Protein AF-A0A9N9SVB6-F1 (afdb_monomer)

pLDDT: mean 87.14, std 9.42, range [52.41, 96.5]

Mean predicted aligned error: 6.48 Å

Foldseek 3Di:
DDDPVCPCVVVVVVCCCVPPVVVVQQVVVLVQLVVFQAKEWEWEWDDDPQKIKIWIWIWTQDPVPGIDIGTQDIDIDTNDDDPVNVVVVVVVSCVVSVRPNRYDYYDYDD

Sequence (110 aa):
MFEPKFAAARTKTEAIVKIVLAEGAQSQLEIDLRKANFVSITIDSSNHREIKVVLLMVRYFDGENGVQVKLLQLRDLPGEISDHLLKDYVVNVLNHHNLLQKFIEIYSAN

Nearest PDB structures (foldseek):
  4ncb-assembly2_B  TM=5.466E-01  e=1.518E-01  Thermus thermophilus
  7tdz-assembly1_a  TM=5.748E-01  e=1.647E+00  Xenopus laevis
  7wb4-assembly1_E  TM=6.001E-01  e=2.131E+00  Xenopus laevis
  4jep-assembly1_A-2  TM=2.607E-01  e=1.423E-01  Toxoplasma gondii
  7fik-assembly1_e  TM=5.969E-01  e=3.136E+00  Xenopus laevis

Secondary structure (DSSP, 8-state):
---GGGTTHHHHHHHIIIIIIIHHHHHHHHHHHHH-S-EEEEEEEEEETTEEEEEEEEEEEETTTEEEEEEEEEEEEES---HHHHHHHHHHHHHHTT-TTTEEEEEE--

Organism: Diabrotica balteata (NCBI:txid107213)

Structure (mmCIF, N/CA/C/O backbone):
data_AF-A0A9N9SVB6-F1
#
_entry.id   AF-A0A9N9SVB6-F1
#
loop_
_atom_site.group_PDB
_atom_site.id
_atom_site.type_symbol
_atom_site.label_atom_id
_atom_site.label_alt_id
_atom_site.label_comp_id
_atom_site.label_asym_id
_atom_site.label_entity_id
_atom_site.label_seq_id
_atom_site.pdbx_PDB_ins_code
_atom_site.Cartn_x
_atom_site.Cartn_y
_atom_site.Cartn_z
_atom_site.occupancy
_atom_site.B_iso_or_equiv
_atom_site.auth_seq_id
_atom_site.auth_comp_id
_atom_site.auth_asym_id
_atom_site.auth_atom_id
_atom_site.pdbx_PDB_model_num
ATOM 1 N N . MET A 1 1 ? 2.536 -15.171 -36.788 1.00 52.62 1 MET A N 1
ATOM 2 C CA . MET A 1 1 ? 1.231 -14.767 -37.351 1.00 52.62 1 MET A CA 1
ATOM 3 C C . MET A 1 1 ? 0.869 -13.421 -36.733 1.00 52.62 1 MET A C 1
ATOM 5 O O . MET A 1 1 ? 0.590 -13.372 -35.546 1.00 52.62 1 MET A O 1
ATOM 9 N N . PHE A 1 2 ? 1.022 -12.324 -37.477 1.00 64.88 2 PHE A N 1
ATOM 10 C CA . PHE A 1 2 ? 0.612 -10.981 -37.049 1.00 64.88 2 PHE A CA 1
ATOM 11 C C . PHE A 1 2 ? -0.788 -10.737 -37.615 1.00 64.88 2 PHE A C 1
ATOM 13 O O . PHE A 1 2 ? -0.954 -10.772 -38.831 1.00 64.88 2 PHE A O 1
ATOM 20 N N . GLU A 1 3 ? -1.792 -10.555 -36.756 1.00 69.00 3 GLU A N 1
ATOM 21 C CA . GLU A 1 3 ? -3.144 -10.177 -37.179 1.00 69.00 3 GLU A CA 1
ATOM 22 C C . GLU A 1 3 ? -3.320 -8.652 -37.025 1.00 69.00 3 GLU A C 1
ATOM 24 O O . GLU A 1 3 ? -3.404 -8.164 -35.895 1.00 69.00 3 GLU A O 1
ATOM 29 N N . PRO A 1 4 ? -3.424 -7.880 -38.126 1.00 69.38 4 PRO A N 1
ATOM 30 C CA . PRO A 1 4 ? -3.482 -6.413 -38.081 1.00 69.38 4 PRO A CA 1
ATOM 31 C C . PRO A 1 4 ? -4.629 -5.854 -37.224 1.00 69.38 4 PRO A C 1
ATOM 33 O O . PRO A 1 4 ? -4.472 -4.821 -36.578 1.00 69.38 4 PRO A O 1
ATOM 36 N N . LYS A 1 5 ? -5.763 -6.567 -37.148 1.00 72.25 5 LYS A N 1
ATOM 37 C CA . LYS A 1 5 ? -6.926 -6.206 -36.311 1.00 72.25 5 LYS A CA 1
ATOM 38 C C . LYS A 1 5 ? -6.615 -6.152 -34.806 1.00 72.25 5 LYS A C 1
ATOM 40 O O . LYS A 1 5 ? -7.309 -5.456 -34.073 1.00 72.25 5 LYS A O 1
ATOM 45 N N . PHE A 1 6 ? -5.558 -6.833 -34.352 1.00 71.62 6 PHE A N 1
ATOM 46 C CA . PHE A 1 6 ? -5.103 -6.832 -32.958 1.00 71.62 6 PHE A CA 1
ATOM 47 C C . PHE A 1 6 ? -3.777 -6.094 -32.752 1.00 71.62 6 PHE A C 1
ATOM 49 O O . PHE A 1 6 ? -3.246 -6.097 -31.643 1.00 71.62 6 PHE A O 1
ATOM 56 N N . ALA A 1 7 ? -3.260 -5.401 -33.772 1.00 71.38 7 ALA A N 1
ATOM 57 C CA . ALA A 1 7 ? -2.013 -4.644 -33.661 1.00 71.38 7 ALA A CA 1
ATOM 58 C C . ALA A 1 7 ? -2.052 -3.610 -32.517 1.00 71.38 7 ALA A C 1
ATOM 60 O O . ALA A 1 7 ? -1.055 -3.398 -31.835 1.00 71.38 7 ALA A O 1
ATOM 61 N N . ALA A 1 8 ? -3.228 -3.025 -32.255 1.00 79.06 8 ALA A N 1
ATOM 62 C CA . ALA A 1 8 ? -3.448 -2.071 -31.167 1.00 79.06 8 ALA A CA 1
ATOM 63 C C . ALA A 1 8 ? -3.933 -2.710 -29.851 1.00 79.06 8 ALA A C 1
ATOM 65 O O . ALA A 1 8 ? -4.115 -1.996 -28.864 1.00 79.06 8 ALA A O 1
ATOM 66 N N . ALA A 1 9 ? -4.183 -4.025 -29.814 1.00 84.00 9 ALA A N 1
ATOM 67 C CA . ALA A 1 9 ? -4.782 -4.687 -28.654 1.00 84.00 9 ALA A CA 1
ATOM 68 C C . ALA A 1 9 ? -3.910 -4.524 -27.404 1.00 84.00 9 ALA A C 1
ATOM 70 O O . ALA A 1 9 ? -4.424 -4.146 -26.359 1.00 84.00 9 ALA A O 1
ATOM 71 N N . ARG A 1 10 ? -2.585 -4.685 -27.535 1.00 84.38 10 ARG A N 1
ATOM 72 C CA . ARG A 1 10 ? -1.632 -4.491 -26.431 1.00 84.38 10 ARG A CA 1
ATOM 73 C C . ARG A 1 10 ? -1.743 -3.098 -25.807 1.00 84.38 10 ARG A C 1
ATOM 75 O O . ARG A 1 10 ? -1.892 -2.994 -24.597 1.00 84.38 10 ARG A O 1
ATOM 82 N N . THR A 1 11 ? -1.712 -2.044 -26.621 1.00 87.31 11 THR A N 1
ATOM 83 C CA . THR A 1 11 ? -1.796 -0.654 -26.142 1.00 87.31 11 THR A CA 1
ATOM 84 C C . THR A 1 11 ? -3.152 -0.360 -25.505 1.00 87.31 11 THR A C 1
ATOM 86 O O . THR A 1 11 ? -3.217 0.307 -24.477 1.00 87.31 11 THR A O 1
ATOM 89 N N . LYS A 1 12 ? -4.240 -0.894 -26.077 1.00 89.69 12 LYS A N 1
ATOM 90 C CA . LYS A 1 12 ? -5.590 -0.764 -25.508 1.00 89.69 12 LYS A CA 1
ATOM 91 C C . LYS A 1 12 ? -5.697 -1.472 -24.156 1.00 89.69 12 LYS A C 1
ATOM 93 O O . LYS A 1 12 ? -6.218 -0.888 -23.214 1.00 89.69 12 LYS A O 1
ATOM 98 N N . THR A 1 13 ? -5.177 -2.692 -24.037 1.00 91.88 13 THR A N 1
ATOM 99 C CA . THR A 1 13 ? -5.152 -3.435 -22.771 1.00 91.88 13 THR A CA 1
ATOM 100 C C . THR A 1 13 ? -4.301 -2.723 -21.727 1.00 91.88 13 THR A C 1
ATOM 102 O O . THR A 1 13 ? -4.744 -2.565 -20.596 1.00 91.88 13 THR A O 1
ATOM 105 N N . GLU A 1 14 ? -3.116 -2.240 -22.100 1.00 90.38 14 GLU A N 1
ATOM 106 C CA . GLU A 1 14 ? -2.250 -1.481 -21.196 1.00 90.38 14 GLU A CA 1
ATOM 107 C C . GLU A 1 14 ? -2.944 -0.216 -20.676 1.00 90.38 14 GLU A C 1
ATOM 109 O O . GLU A 1 14 ? -2.907 0.051 -19.476 1.00 90.38 14 GLU A O 1
ATOM 114 N N . ALA A 1 15 ? -3.633 0.521 -21.552 1.00 91.88 15 ALA A N 1
ATOM 115 C CA . ALA A 1 15 ? -4.412 1.690 -21.161 1.00 91.88 15 ALA A CA 1
ATOM 116 C C . ALA A 1 15 ? -5.544 1.328 -20.188 1.00 91.88 15 ALA A C 1
ATOM 118 O O . ALA A 1 15 ? -5.707 2.002 -19.177 1.00 91.88 15 ALA A O 1
ATOM 119 N N . ILE A 1 16 ? -6.284 0.242 -20.439 1.00 94.19 16 ILE A N 1
ATOM 120 C CA . ILE A 1 16 ? -7.343 -0.231 -19.530 1.00 94.19 16 ILE A CA 1
ATOM 121 C C . ILE A 1 16 ? -6.762 -0.583 -18.157 1.00 94.19 16 ILE A C 1
ATOM 123 O O . ILE A 1 16 ? -7.308 -0.179 -17.132 1.00 94.19 16 ILE A O 1
ATOM 127 N N . VAL A 1 17 ? -5.642 -1.305 -18.120 1.00 92.88 17 VAL A N 1
ATOM 128 C CA . VAL A 1 17 ? -4.998 -1.684 -16.857 1.00 92.88 17 VAL A CA 1
ATOM 129 C C . VAL A 1 17 ? -4.539 -0.446 -16.088 1.00 92.88 17 VAL A C 1
ATOM 131 O O . VAL A 1 17 ? -4.833 -0.331 -14.902 1.00 92.88 17 VAL A O 1
ATOM 134 N N . LYS A 1 18 ? -3.851 0.490 -16.751 1.00 88.69 18 LYS A N 1
ATOM 135 C CA . LYS A 1 18 ? -3.270 1.670 -16.095 1.00 88.69 18 LYS A CA 1
ATOM 136 C C . LYS A 1 18 ? -4.311 2.700 -15.666 1.00 88.69 18 LYS A C 1
ATOM 138 O O . LYS A 1 18 ? -4.206 3.219 -14.567 1.00 88.69 18 LYS A O 1
ATOM 143 N N . ILE A 1 19 ? -5.280 2.997 -16.526 1.00 93.06 19 ILE A N 1
ATOM 144 C CA . ILE A 1 19 ? -6.214 4.114 -16.322 1.00 93.06 19 ILE A CA 1
ATOM 145 C C . ILE A 1 19 ? -7.465 3.650 -15.579 1.00 93.06 19 ILE A C 1
ATOM 147 O O . ILE A 1 19 ? -8.025 4.396 -14.799 1.00 93.06 19 ILE A O 1
ATOM 151 N N . VAL A 1 20 ? -7.929 2.417 -15.796 1.00 93.44 20 VAL A N 1
ATOM 152 C CA . VAL A 1 20 ? -9.189 1.961 -15.188 1.00 93.44 20 VAL A CA 1
ATOM 153 C C . VAL A 1 20 ? -8.923 1.101 -13.962 1.00 93.44 20 VAL A C 1
ATOM 155 O O . VAL A 1 20 ? -9.394 1.407 -12.869 1.00 93.44 20 VAL A O 1
ATOM 158 N N . LEU A 1 21 ? -8.168 0.012 -14.126 1.00 93.94 21 LEU A N 1
ATOM 159 C CA . LEU A 1 21 ? -8.006 -0.967 -13.048 1.00 93.94 21 LEU A CA 1
ATOM 160 C C . LEU A 1 21 ? -7.098 -0.449 -11.931 1.00 93.94 21 LEU A C 1
ATOM 162 O O . LEU A 1 21 ? -7.447 -0.584 -10.760 1.00 93.94 21 LEU A O 1
ATOM 166 N N . ALA A 1 22 ? -5.956 0.150 -12.275 1.00 91.75 22 ALA A N 1
ATOM 167 C CA . ALA A 1 22 ? -5.024 0.664 -11.278 1.00 91.75 22 ALA A CA 1
ATOM 168 C C . ALA A 1 22 ? -5.611 1.863 -10.516 1.00 91.75 22 ALA A C 1
ATOM 170 O O . ALA A 1 22 ? -5.578 1.854 -9.288 1.00 91.75 22 ALA A O 1
ATOM 171 N N . GLU A 1 23 ? -6.213 2.838 -11.205 1.00 92.19 23 GLU A N 1
ATOM 172 C CA . GLU A 1 23 ? -6.867 3.984 -10.548 1.00 92.19 23 GLU A CA 1
ATOM 173 C C . GLU A 1 23 ? -8.041 3.545 -9.663 1.00 92.19 23 GLU A C 1
ATOM 175 O O . GLU A 1 23 ? -8.186 4.023 -8.536 1.00 92.19 23 GLU A O 1
ATOM 180 N N . GLY A 1 24 ? -8.848 2.586 -10.132 1.00 94.88 24 GLY A N 1
ATOM 181 C CA . GLY A 1 24 ? -9.935 2.009 -9.342 1.00 94.88 24 GLY A CA 1
ATOM 182 C C . GLY A 1 24 ? -9.429 1.311 -8.078 1.00 94.88 24 GLY A C 1
ATOM 183 O O . GLY A 1 24 ? -9.960 1.531 -6.989 1.00 94.88 24 GLY A O 1
ATOM 184 N N . ALA A 1 25 ? -8.363 0.514 -8.197 1.00 93.88 25 ALA A N 1
ATOM 185 C CA . ALA A 1 25 ? -7.743 -0.160 -7.060 1.00 93.88 25 ALA A CA 1
ATOM 186 C C . ALA A 1 25 ? -7.135 0.832 -6.055 1.00 93.88 25 ALA A C 1
ATOM 188 O O . ALA A 1 25 ? -7.310 0.653 -4.849 1.00 93.88 25 ALA A O 1
ATOM 189 N N . GLN A 1 26 ? -6.468 1.887 -6.536 1.00 92.94 26 GLN A N 1
ATOM 190 C CA . GLN A 1 26 ? -5.904 2.945 -5.692 1.00 92.94 26 GLN A CA 1
ATOM 191 C C . GLN A 1 26 ? -6.994 3.723 -4.954 1.00 92.94 26 GLN A C 1
ATOM 193 O O . GLN A 1 26 ? -6.922 3.865 -3.737 1.00 92.94 26 GLN A O 1
ATOM 198 N N . SER A 1 27 ? -8.045 4.144 -5.661 1.00 94.75 27 SER A N 1
ATOM 199 C CA . SER A 1 27 ? -9.171 4.874 -5.068 1.00 94.75 27 SER A CA 1
ATOM 200 C C . SER A 1 27 ? -9.856 4.057 -3.972 1.00 94.75 27 SER A C 1
ATOM 202 O O . SER A 1 27 ? -10.141 4.568 -2.889 1.00 94.75 27 SER A O 1
AT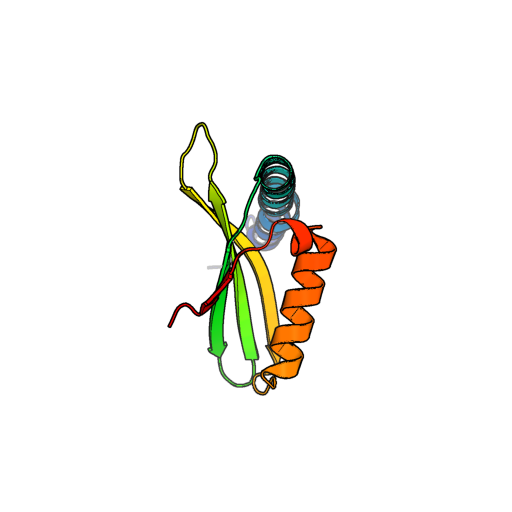OM 204 N N . GLN A 1 28 ? -10.082 2.763 -4.225 1.00 94.81 28 GLN A N 1
ATOM 205 C CA . GLN A 1 28 ? -10.654 1.871 -3.222 1.00 94.81 28 GLN A CA 1
ATOM 206 C C . GLN A 1 28 ? -9.720 1.718 -2.018 1.00 94.81 28 GLN A C 1
ATOM 208 O O . GLN A 1 28 ? -10.165 1.821 -0.877 1.00 94.81 28 GLN A O 1
ATOM 213 N N . LEU A 1 29 ? -8.422 1.518 -2.261 1.00 95.56 29 LEU A N 1
ATOM 214 C CA . LEU A 1 29 ? -7.437 1.397 -1.195 1.00 95.56 29 LEU A CA 1
ATOM 215 C C . LEU A 1 29 ? -7.391 2.655 -0.318 1.00 95.56 29 LEU A C 1
ATOM 217 O O . LEU A 1 29 ? -7.346 2.536 0.901 1.00 95.56 29 LEU A O 1
ATOM 221 N N . GLU A 1 30 ? -7.451 3.853 -0.897 1.00 94.69 30 GLU A N 1
ATOM 222 C CA . GLU A 1 30 ? -7.494 5.099 -0.126 1.00 94.69 30 GLU A CA 1
ATOM 223 C C . GLU A 1 30 ? -8.719 5.182 0.789 1.00 94.69 30 GLU A C 1
ATOM 225 O O . GLU A 1 30 ? -8.602 5.596 1.946 1.00 94.69 30 GLU A O 1
ATOM 230 N N . ILE A 1 31 ? -9.894 4.778 0.297 1.00 94.81 31 ILE A N 1
ATOM 231 C CA . ILE A 1 31 ? -11.124 4.735 1.097 1.00 94.81 31 ILE A CA 1
ATOM 232 C C . ILE A 1 31 ? -10.956 3.766 2.270 1.00 94.81 31 ILE A C 1
ATOM 234 O O . ILE A 1 31 ? -11.296 4.107 3.406 1.00 94.81 31 ILE A O 1
ATOM 238 N N . ASP A 1 32 ? -10.398 2.587 2.010 1.00 94.81 32 ASP A N 1
ATOM 239 C CA . ASP A 1 32 ? -10.198 1.557 3.027 1.00 94.81 32 ASP A CA 1
ATOM 240 C C . ASP A 1 32 ? -9.187 2.023 4.090 1.00 94.81 32 ASP A C 1
ATOM 242 O O . ASP A 1 32 ? -9.446 1.942 5.291 1.00 94.81 32 ASP A O 1
ATOM 246 N N . LEU A 1 33 ? -8.067 2.619 3.669 1.00 94.44 33 LEU A N 1
ATOM 247 C CA . LEU A 1 33 ? -7.025 3.135 4.563 1.00 94.44 33 LEU A CA 1
ATOM 248 C C . LEU A 1 33 ? -7.490 4.329 5.407 1.00 94.44 33 LEU A C 1
ATOM 250 O O . LEU A 1 33 ? -6.996 4.530 6.521 1.00 94.44 33 LEU A O 1
ATOM 254 N N . ARG A 1 34 ? -8.458 5.121 4.929 1.00 93.62 34 ARG A N 1
ATOM 255 C CA . ARG A 1 34 ? -9.094 6.170 5.745 1.00 93.62 34 ARG A CA 1
ATOM 256 C C . ARG A 1 34 ? -9.879 5.574 6.909 1.00 93.62 34 ARG A C 1
ATOM 258 O O . ARG A 1 34 ? -9.790 6.117 8.008 1.00 93.62 34 ARG A O 1
ATOM 265 N N . LYS A 1 35 ? -10.583 4.462 6.679 1.00 93.12 35 LYS A N 1
ATOM 266 C CA . LYS A 1 35 ? -11.374 3.745 7.695 1.00 93.12 35 LYS A CA 1
ATOM 267 C C . LYS A 1 35 ? -10.512 2.900 8.631 1.00 93.12 35 LYS A C 1
ATOM 269 O O . LYS A 1 35 ? -10.868 2.730 9.792 1.00 93.12 35 LYS A O 1
ATOM 274 N N . ALA A 1 36 ? -9.388 2.381 8.142 1.00 93.94 36 ALA A N 1
ATOM 275 C CA . ALA A 1 36 ? -8.467 1.601 8.951 1.00 93.94 36 ALA A CA 1
ATOM 276 C C . ALA A 1 36 ? -7.915 2.443 10.111 1.00 93.94 36 ALA A C 1
ATOM 278 O O . ALA A 1 36 ? -7.434 3.561 9.910 1.00 93.94 36 ALA A O 1
ATOM 279 N N . ASN A 1 37 ? -7.954 1.893 11.324 1.00 92.50 37 ASN A N 1
ATOM 280 C CA . ASN A 1 37 ? -7.338 2.521 12.498 1.00 92.50 37 ASN A CA 1
ATOM 281 C C . ASN A 1 37 ? -5.825 2.307 12.513 1.00 92.50 37 ASN A C 1
ATOM 283 O O . ASN A 1 37 ? -5.069 3.194 12.898 1.00 92.50 37 ASN A O 1
ATOM 287 N N . PHE A 1 38 ? -5.404 1.129 12.059 1.00 93.69 38 PHE A N 1
ATOM 288 C CA . PHE A 1 38 ? -4.028 0.685 12.114 1.00 93.69 38 PHE A CA 1
ATOM 289 C C . PHE A 1 38 ? -3.637 -0.054 10.848 1.00 93.69 38 PHE A C 1
ATOM 291 O O . PHE A 1 38 ? -4.456 -0.762 10.253 1.00 93.69 38 PHE A O 1
ATOM 298 N N . VAL A 1 39 ? -2.371 0.093 10.473 1.00 95.19 39 VAL A N 1
ATOM 299 C CA . VAL A 1 39 ? -1.798 -0.568 9.305 1.00 95.19 39 VAL A CA 1
ATOM 300 C C . VAL A 1 39 ? -0.422 -1.147 9.623 1.00 95.19 39 VAL A C 1
ATOM 302 O O . VAL A 1 39 ? 0.362 -0.562 10.374 1.00 95.19 39 VAL A O 1
ATOM 305 N N . SER A 1 40 ? -0.120 -2.288 9.013 1.00 95.06 40 SER A N 1
ATOM 306 C CA . SER A 1 40 ? 1.237 -2.836 8.919 1.00 95.06 40 SER A CA 1
ATOM 307 C C . SER A 1 40 ? 1.688 -2.831 7.465 1.00 95.06 40 SER A C 1
ATOM 309 O O . SER A 1 40 ? 0.870 -2.895 6.544 1.00 95.06 40 SER A O 1
ATOM 311 N N . ILE A 1 41 ? 2.995 -2.716 7.259 1.00 94.25 41 ILE A N 1
ATOM 312 C CA . ILE A 1 41 ? 3.598 -2.623 5.934 1.00 94.25 41 ILE A CA 1
ATOM 313 C C . ILE A 1 41 ? 4.495 -3.831 5.719 1.00 94.25 41 ILE A C 1
ATOM 315 O O . ILE A 1 41 ? 5.387 -4.111 6.516 1.00 94.25 41 ILE A O 1
ATOM 319 N N . THR A 1 42 ? 4.271 -4.537 4.621 1.00 93.06 42 THR A N 1
ATOM 320 C CA . THR A 1 42 ? 5.174 -5.587 4.161 1.00 93.06 42 THR A CA 1
ATOM 321 C C . THR A 1 42 ? 6.007 -5.035 3.031 1.00 93.06 42 THR A C 1
ATOM 323 O O . THR A 1 42 ? 5.461 -4.499 2.066 1.00 93.06 42 THR A O 1
ATOM 326 N N . ILE A 1 43 ? 7.318 -5.185 3.146 1.00 90.25 43 ILE A N 1
ATOM 327 C CA . ILE A 1 43 ? 8.239 -4.875 2.063 1.00 90.25 43 ILE A CA 1
ATOM 328 C C . ILE A 1 43 ? 8.721 -6.199 1.489 1.00 90.25 43 ILE A C 1
ATOM 330 O O . ILE A 1 43 ? 9.157 -7.080 2.225 1.00 90.25 43 ILE A O 1
ATOM 334 N N . ASP A 1 44 ? 8.627 -6.323 0.178 1.00 88.50 44 ASP A N 1
ATOM 335 C CA . ASP A 1 44 ? 9.245 -7.395 -0.584 1.00 88.50 44 ASP A CA 1
ATOM 336 C C . ASP A 1 44 ? 10.097 -6.767 -1.691 1.00 88.50 44 ASP A C 1
ATOM 338 O O . ASP A 1 44 ? 9.851 -5.637 -2.136 1.00 88.50 44 ASP A O 1
ATOM 342 N N . SER A 1 45 ? 11.141 -7.464 -2.118 1.00 86.12 45 SER A N 1
ATOM 343 C CA . SER A 1 45 ? 11.957 -7.006 -3.228 1.00 86.12 45 SER A CA 1
ATOM 344 C C . SER A 1 4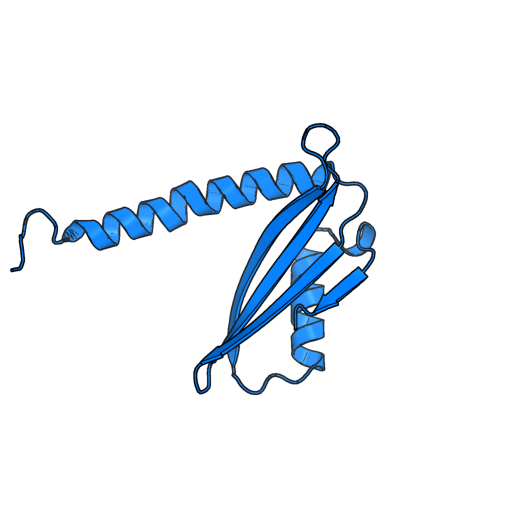5 ? 12.516 -8.154 -4.044 1.00 86.12 45 SER A C 1
ATOM 346 O O . SER A 1 45 ? 13.089 -9.095 -3.505 1.00 86.12 45 SER A O 1
ATOM 348 N N . SER A 1 46 ? 12.432 -8.015 -5.362 1.00 85.06 46 SER A N 1
ATOM 349 C CA . SER A 1 46 ? 13.028 -8.942 -6.315 1.00 85.06 46 SER A CA 1
ATOM 350 C C . SER A 1 46 ? 14.164 -8.258 -7.060 1.00 85.06 46 SER A C 1
ATOM 352 O O . SER A 1 46 ? 13.996 -7.163 -7.594 1.00 85.06 46 SER A O 1
ATOM 354 N N . ASN A 1 47 ? 15.309 -8.928 -7.160 1.00 82.75 47 ASN A N 1
ATOM 355 C CA . ASN A 1 47 ? 16.447 -8.443 -7.934 1.00 82.75 47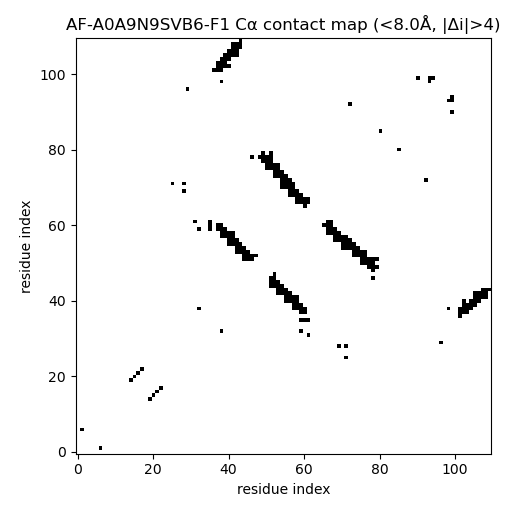 ASN A CA 1
ATOM 356 C C . ASN A 1 47 ? 16.443 -9.085 -9.327 1.00 82.75 47 ASN A C 1
ATOM 358 O O . ASN A 1 47 ? 16.434 -10.310 -9.457 1.00 82.75 47 ASN A O 1
ATOM 362 N N . HIS A 1 48 ? 16.493 -8.267 -10.375 1.00 79.50 48 HIS A N 1
ATOM 363 C CA . HIS A 1 48 ? 16.738 -8.706 -11.743 1.00 79.50 48 HIS A CA 1
ATOM 364 C C . HIS A 1 48 ? 17.868 -7.871 -12.354 1.00 79.50 48 HIS A C 1
ATOM 366 O O . HIS A 1 48 ? 17.651 -6.751 -12.814 1.00 79.50 48 HIS A O 1
ATOM 372 N N . ARG A 1 49 ? 19.083 -8.439 -12.377 1.00 80.88 49 ARG A N 1
ATOM 373 C CA . ARG A 1 49 ? 20.321 -7.743 -12.788 1.00 80.88 49 ARG A CA 1
ATOM 374 C C . ARG A 1 49 ? 20.549 -6.482 -11.940 1.00 80.88 49 ARG A C 1
ATOM 376 O O . ARG A 1 49 ? 20.463 -6.572 -10.721 1.00 80.88 49 ARG A O 1
ATOM 383 N N . GLU A 1 50 ? 20.821 -5.333 -12.559 1.00 77.94 50 GLU A N 1
ATOM 384 C CA . GLU A 1 50 ? 20.972 -4.046 -11.875 1.00 77.94 50 GLU A CA 1
ATOM 385 C C . GLU A 1 50 ? 19.653 -3.376 -11.438 1.00 77.94 50 GLU A C 1
ATOM 387 O O . GLU A 1 50 ? 19.694 -2.252 -10.940 1.00 77.94 50 GLU A O 1
ATOM 392 N N . ILE A 1 51 ? 18.491 -4.020 -11.611 1.00 79.94 51 ILE A N 1
ATOM 393 C CA . ILE A 1 51 ? 17.189 -3.475 -11.199 1.00 79.94 51 ILE A CA 1
ATOM 394 C C . ILE A 1 51 ? 16.668 -4.254 -9.993 1.00 79.94 51 ILE A C 1
ATOM 396 O O . ILE A 1 51 ? 16.493 -5.473 -10.044 1.00 79.94 51 ILE A O 1
ATOM 400 N N . LYS A 1 52 ? 16.367 -3.537 -8.914 1.00 83.75 52 LYS A N 1
ATOM 401 C CA . LYS A 1 52 ? 15.638 -4.033 -7.750 1.00 83.75 52 LYS A CA 1
ATOM 402 C C . LYS A 1 52 ? 14.192 -3.567 -7.843 1.00 83.75 52 LYS A C 1
ATOM 404 O O . LYS A 1 52 ? 13.902 -2.381 -7.762 1.00 83.75 52 LYS A O 1
ATOM 409 N N . VAL A 1 53 ? 13.267 -4.496 -8.017 1.00 88.31 53 VAL A N 1
ATOM 410 C CA . VAL A 1 53 ? 11.831 -4.217 -7.974 1.00 88.31 53 VAL A CA 1
ATOM 411 C C . VAL A 1 53 ? 11.401 -4.275 -6.517 1.00 88.31 53 VAL A C 1
ATOM 413 O O . VAL A 1 53 ? 11.524 -5.325 -5.893 1.00 88.31 53 VAL A O 1
ATOM 416 N N . VAL A 1 54 ? 10.922 -3.162 -5.964 1.00 88.56 54 VAL A N 1
ATOM 417 C CA . VAL A 1 54 ? 10.435 -3.079 -4.581 1.00 88.56 54 VAL A CA 1
ATOM 418 C C . VAL A 1 54 ? 8.915 -3.013 -4.566 1.00 88.56 54 VAL A C 1
ATOM 420 O O . VAL A 1 54 ? 8.296 -2.180 -5.232 1.00 88.56 54 VAL A O 1
ATOM 423 N N . LEU A 1 55 ? 8.329 -3.900 -3.770 1.00 91.38 55 LEU A N 1
ATOM 424 C CA . LEU A 1 55 ? 6.904 -4.034 -3.518 1.00 91.38 55 LEU A CA 1
ATOM 425 C C . LEU A 1 55 ? 6.633 -3.617 -2.072 1.00 91.38 55 LEU A C 1
ATOM 427 O O . LEU A 1 55 ? 7.156 -4.214 -1.135 1.00 91.38 55 LEU A O 1
ATOM 431 N N . LEU A 1 56 ? 5.789 -2.608 -1.885 1.00 93.38 56 LEU A N 1
ATOM 432 C CA . LEU A 1 56 ? 5.185 -2.300 -0.596 1.00 93.38 56 LEU A CA 1
ATOM 433 C C . LEU A 1 56 ? 3.736 -2.755 -0.612 1.00 93.38 56 LEU A C 1
ATOM 435 O O . LEU A 1 56 ? 2.932 -2.294 -1.425 1.00 93.38 56 LEU A O 1
ATOM 439 N N . MET A 1 57 ? 3.393 -3.625 0.324 1.00 94.62 57 MET A N 1
ATOM 440 C CA . MET A 1 57 ? 2.022 -4.026 0.596 1.00 94.62 57 MET A CA 1
ATOM 441 C C . MET A 1 57 ? 1.579 -3.437 1.926 1.00 94.62 57 MET A C 1
ATOM 443 O O . MET A 1 57 ? 2.363 -3.328 2.867 1.00 94.62 57 MET A O 1
ATOM 447 N N . VAL A 1 58 ? 0.305 -3.080 2.010 1.00 95.69 58 VAL A N 1
ATOM 448 C CA . VAL A 1 58 ? -0.328 -2.630 3.242 1.00 95.69 58 VAL A CA 1
ATOM 449 C C . VAL A 1 58 ? -1.311 -3.683 3.717 1.00 95.69 58 VAL A C 1
ATOM 451 O O . VAL A 1 58 ? -2.138 -4.183 2.949 1.00 95.69 58 VAL A O 1
ATOM 454 N N . ARG A 1 59 ? -1.211 -4.020 4.999 1.00 95.88 59 ARG A N 1
ATOM 455 C CA . ARG A 1 59 ? -2.129 -4.908 5.695 1.00 95.88 59 ARG A CA 1
ATOM 456 C C . ARG A 1 59 ? -2.923 -4.112 6.721 1.00 95.88 59 ARG A C 1
ATOM 458 O 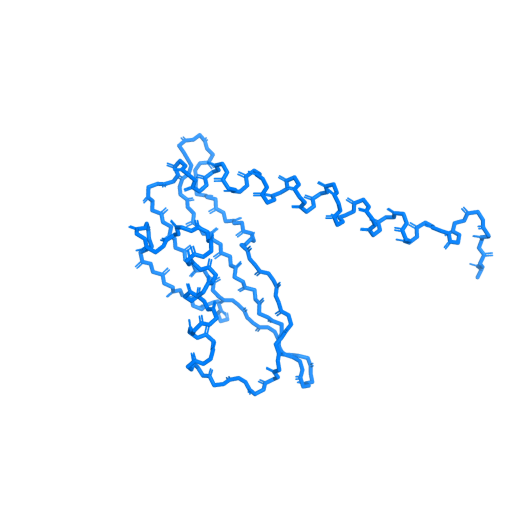O . ARG A 1 59 ? -2.350 -3.382 7.528 1.00 95.88 59 ARG A O 1
ATOM 465 N N . TYR A 1 60 ? -4.236 -4.282 6.705 1.00 95.75 60 TYR A N 1
ATOM 466 C CA . TYR A 1 60 ? -5.162 -3.624 7.623 1.00 95.75 60 TYR A CA 1
ATOM 467 C C . TYR A 1 60 ? -6.347 -4.536 7.939 1.00 95.75 60 TYR A C 1
ATOM 469 O O . TYR A 1 60 ? -6.586 -5.524 7.247 1.00 95.75 60 TYR A O 1
ATOM 477 N N . PHE A 1 61 ? -7.075 -4.217 9.005 1.00 95.25 61 PHE A N 1
ATOM 478 C CA . PHE A 1 61 ? -8.305 -4.917 9.357 1.00 95.25 61 PHE A CA 1
ATOM 479 C C . PHE A 1 61 ? -9.516 -4.135 8.849 1.00 95.25 61 PHE A C 1
ATOM 481 O O . PHE A 1 61 ? -9.683 -2.960 9.176 1.00 95.25 61 PHE A O 1
ATOM 488 N N . ASP A 1 6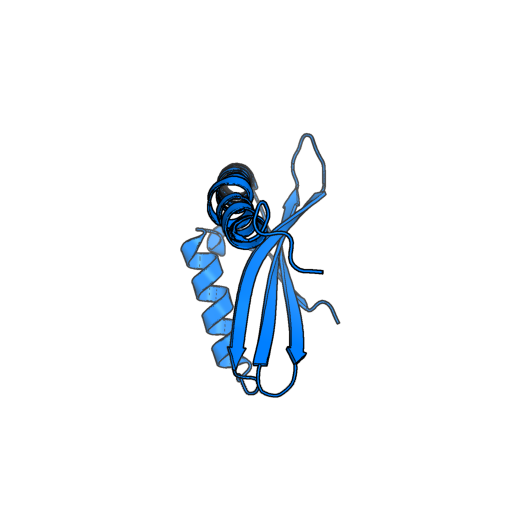2 ? -10.346 -4.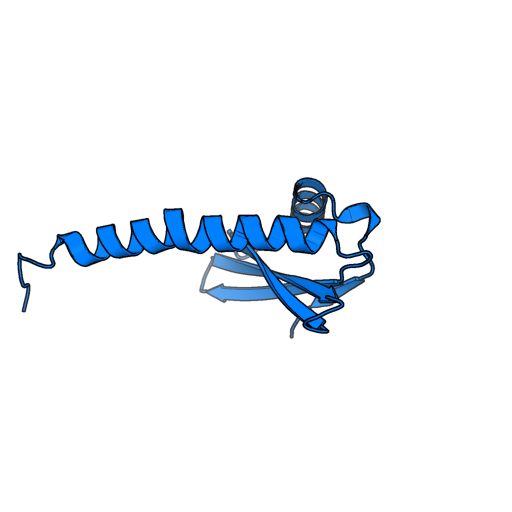806 8.063 1.00 94.31 62 ASP A N 1
ATOM 489 C CA . ASP A 1 62 ? -11.658 -4.352 7.633 1.00 94.31 62 ASP A CA 1
ATOM 490 C C . ASP A 1 62 ? -12.727 -5.088 8.453 1.00 94.31 62 ASP A C 1
ATOM 492 O O . ASP A 1 62 ? -12.676 -6.308 8.605 1.00 94.31 62 ASP A O 1
ATOM 496 N N . GLY A 1 63 ? -13.687 -4.354 9.017 1.00 92.25 63 GLY A N 1
ATOM 497 C CA . GLY A 1 63 ? -14.696 -4.941 9.904 1.00 92.25 63 GLY A CA 1
ATOM 498 C C . GLY A 1 63 ? -15.653 -5.913 9.210 1.00 92.25 63 GLY A C 1
ATOM 499 O O . GLY A 1 63 ? -16.215 -6.780 9.874 1.00 92.25 63 GLY A O 1
ATOM 500 N N . GLU A 1 64 ? -15.827 -5.790 7.895 1.00 93.25 64 GLU A N 1
ATOM 501 C CA . GLU A 1 64 ? -16.725 -6.629 7.100 1.00 93.25 64 GLU A CA 1
ATOM 502 C C . GLU A 1 64 ? -15.967 -7.795 6.455 1.00 93.25 64 GLU A C 1
ATOM 504 O O . GLU A 1 64 ? -16.462 -8.919 6.414 1.00 93.25 64 GLU A O 1
ATOM 509 N N . ASN A 1 65 ? -14.746 -7.539 5.982 1.00 93.56 65 ASN A N 1
ATOM 510 C CA . ASN A 1 65 ? -13.968 -8.468 5.161 1.00 93.56 65 ASN A CA 1
ATOM 511 C C . ASN A 1 65 ? -12.777 -9.097 5.906 1.00 93.56 65 ASN A C 1
ATOM 513 O O . ASN A 1 65 ? -12.032 -9.895 5.335 1.00 93.56 65 ASN A O 1
ATOM 517 N N . GLY A 1 66 ? -12.563 -8.742 7.174 1.00 95.69 66 GLY A N 1
ATOM 518 C CA . GLY A 1 66 ? -11.458 -9.233 7.989 1.00 95.69 66 GLY A CA 1
ATOM 519 C C . GLY A 1 66 ? -10.106 -8.631 7.598 1.00 95.69 66 GLY A C 1
ATOM 520 O O . GLY A 1 66 ? -10.004 -7.479 7.179 1.00 95.69 66 GLY A O 1
ATOM 521 N N . VAL A 1 67 ? -9.028 -9.402 7.756 1.00 95.44 67 VAL A N 1
ATOM 522 C CA . VAL A 1 67 ? -7.673 -8.932 7.422 1.00 95.44 67 VAL A CA 1
ATOM 523 C C . VAL A 1 67 ? -7.515 -8.822 5.909 1.00 95.44 67 VAL A C 1
ATOM 525 O O . VAL A 1 67 ? -7.644 -9.806 5.187 1.00 95.44 67 VAL A O 1
ATOM 528 N N . GLN A 1 68 ? -7.169 -7.626 5.449 1.00 96.50 68 GLN A N 1
ATOM 529 C CA . GLN A 1 68 ? -6.902 -7.317 4.054 1.00 96.50 68 GLN A CA 1
ATOM 530 C C . GLN A 1 68 ? -5.410 -7.078 3.847 1.00 96.50 68 GLN A C 1
ATOM 532 O O . GLN A 1 68 ? -4.745 -6.481 4.693 1.00 96.50 68 GLN A O 1
ATOM 537 N N . VAL A 1 69 ? -4.891 -7.522 2.702 1.00 95.50 69 VAL A N 1
ATOM 538 C CA . VAL A 1 69 ? -3.535 -7.218 2.228 1.00 95.50 69 VAL A CA 1
ATOM 539 C C . VAL A 1 69 ? -3.657 -6.709 0.801 1.00 95.50 69 VAL A C 1
ATOM 541 O O . VAL A 1 69 ? -4.193 -7.404 -0.060 1.00 95.50 69 VAL A O 1
ATOM 544 N N . LYS A 1 70 ? -3.191 -5.487 0.548 1.00 95.38 70 LYS A N 1
ATOM 545 C CA . LYS A 1 70 ? -3.276 -4.849 -0.770 1.00 95.38 70 LYS A CA 1
ATOM 546 C C . LYS A 1 70 ? -1.941 -4.230 -1.161 1.00 95.38 70 LYS A C 1
ATOM 548 O O . LYS A 1 70 ? -1.148 -3.847 -0.302 1.00 95.38 70 LYS A O 1
ATOM 553 N N . LEU A 1 71 ? -1.697 -4.128 -2.465 1.00 94.25 71 LEU A N 1
ATOM 554 C CA . LEU A 1 71 ? -0.520 -3.452 -3.001 1.00 94.25 71 LEU A CA 1
ATOM 555 C C . LEU A 1 71 ? -0.641 -1.947 -2.739 1.00 94.25 71 LEU A C 1
ATOM 557 O O . LEU A 1 71 ? -1.586 -1.321 -3.211 1.00 94.25 71 LEU A O 1
ATOM 561 N N . LEU A 1 72 ? 0.315 -1.386 -2.002 1.00 94.81 72 LEU A N 1
ATOM 562 C CA . LEU A 1 72 ? 0.402 0.049 -1.747 1.00 94.81 72 LEU A CA 1
ATOM 563 C C . LEU A 1 72 ? 1.224 0.731 -2.838 1.00 94.81 72 LEU A C 1
ATOM 565 O O . LEU A 1 72 ? 0.796 1.720 -3.420 1.00 94.81 72 LEU A O 1
ATOM 569 N N . GLN A 1 73 ? 2.401 0.181 -3.135 1.00 92.44 73 GLN A N 1
ATOM 570 C CA . GLN A 1 73 ? 3.304 0.755 -4.119 1.00 92.44 73 GLN A CA 1
ATOM 571 C C . GLN A 1 73 ? 4.186 -0.326 -4.740 1.00 92.44 73 GLN A C 1
ATOM 573 O O . GLN A 1 73 ? 4.701 -1.201 -4.050 1.00 92.44 73 GLN A O 1
ATOM 578 N N . LEU A 1 74 ? 4.394 -0.223 -6.049 1.00 90.44 74 LEU A N 1
ATOM 579 C CA . LEU A 1 74 ? 5.398 -0.980 -6.788 1.00 90.44 74 LEU A CA 1
ATOM 580 C C . LEU A 1 74 ? 6.339 0.010 -7.468 1.00 90.44 74 LEU A C 1
ATOM 582 O O . LEU A 1 74 ? 5.874 0.992 -8.059 1.00 90.44 74 LEU A O 1
ATOM 586 N N . ARG A 1 75 ? 7.650 -0.202 -7.351 1.00 88.38 75 ARG A N 1
ATOM 587 C CA . ARG A 1 75 ? 8.642 0.663 -7.991 1.00 88.38 75 ARG A CA 1
ATOM 588 C C . ARG A 1 75 ? 9.910 -0.094 -8.353 1.00 88.38 75 ARG A C 1
ATOM 590 O O . ARG A 1 75 ? 10.438 -0.858 -7.551 1.00 88.38 75 ARG A O 1
ATOM 597 N N . ASP A 1 76 ? 10.429 0.237 -9.526 1.00 87.94 76 ASP A N 1
ATOM 598 C CA . ASP A 1 76 ? 11.762 -0.156 -9.954 1.00 87.94 76 ASP A CA 1
ATOM 599 C C . ASP A 1 76 ? 12.785 0.811 -9.364 1.00 87.94 76 ASP A C 1
ATOM 601 O O . ASP A 1 76 ? 12.670 2.037 -9.463 1.00 87.94 76 ASP A O 1
ATOM 605 N N . LEU A 1 77 ? 13.780 0.237 -8.718 1.00 83.00 77 LEU A N 1
ATOM 606 C CA . LEU A 1 77 ? 14.829 0.914 -7.995 1.00 83.00 77 LEU A CA 1
ATOM 607 C C . LEU A 1 77 ? 16.187 0.392 -8.496 1.00 83.00 77 LEU A C 1
ATOM 609 O O . LEU A 1 77 ? 16.282 -0.767 -8.900 1.00 83.00 77 LEU A O 1
ATOM 613 N N . PRO A 1 78 ? 17.254 1.208 -8.497 1.00 79.94 78 PRO A N 1
ATOM 614 C CA . PRO A 1 78 ? 18.602 0.697 -8.734 1.00 79.94 78 PRO A CA 1
ATOM 615 C C . PRO A 1 78 ? 18.955 -0.488 -7.813 1.00 79.94 78 PRO A C 1
ATOM 617 O O . PRO A 1 78 ? 18.499 -0.555 -6.675 1.00 79.94 78 PRO A O 1
ATOM 620 N N . GLY A 1 79 ? 19.749 -1.439 -8.307 1.00 67.38 79 GLY A N 1
ATOM 621 C CA . GLY A 1 79 ? 20.072 -2.689 -7.606 1.00 67.38 79 GLY A CA 1
ATOM 622 C C . GLY A 1 79 ? 20.823 -2.488 -6.287 1.00 67.38 79 GLY A C 1
ATOM 623 O O . GLY A 1 79 ? 20.532 -3.154 -5.294 1.00 67.38 79 GLY A O 1
ATOM 624 N N . GLU A 1 80 ? 21.743 -1.522 -6.257 1.00 64.81 80 GLU A N 1
ATOM 625 C CA . GLU A 1 80 ? 22.492 -1.134 -5.060 1.00 64.81 80 GLU A CA 1
ATOM 626 C C . GLU A 1 80 ? 21.842 0.082 -4.399 1.00 64.81 80 GLU A C 1
ATOM 628 O O . GLU A 1 80 ? 22.278 1.223 -4.548 1.00 64.81 80 GLU A O 1
ATOM 633 N N . ILE A 1 81 ? 20.761 -0.157 -3.663 1.00 70.69 81 ILE A N 1
ATOM 634 C CA . ILE A 1 81 ? 20.195 0.848 -2.765 1.00 70.69 81 ILE A CA 1
ATOM 635 C C . ILE A 1 81 ? 20.568 0.484 -1.342 1.00 70.69 81 ILE A C 1
ATOM 637 O O . ILE A 1 81 ? 20.261 -0.612 -0.873 1.00 70.69 81 ILE A O 1
ATOM 641 N N . SER A 1 82 ? 21.218 1.425 -0.658 1.00 72.12 82 SER A N 1
ATOM 642 C CA . SER A 1 82 ? 21.502 1.306 0.766 1.00 72.12 82 SER A CA 1
ATOM 643 C C . SER A 1 82 ? 20.203 1.236 1.567 1.00 72.12 82 SER A C 1
ATOM 645 O O . SER A 1 82 ? 19.203 1.869 1.222 1.00 72.12 82 SER A O 1
ATOM 647 N N . ASP A 1 83 ? 20.228 0.532 2.696 1.00 72.56 83 ASP A N 1
ATOM 648 C CA . ASP A 1 83 ? 19.065 0.432 3.585 1.00 72.56 83 ASP A CA 1
ATOM 649 C C . ASP A 1 83 ? 18.506 1.805 3.994 1.00 72.56 83 ASP A C 1
ATOM 651 O O . ASP A 1 83 ? 17.308 1.943 4.233 1.00 72.56 83 ASP A O 1
ATOM 655 N N . HIS A 1 84 ? 19.354 2.838 4.048 1.00 71.75 84 HIS A N 1
ATOM 656 C CA . HIS A 1 84 ? 18.939 4.215 4.320 1.00 71.75 84 HIS A CA 1
ATOM 657 C C . HIS A 1 84 ? 17.994 4.758 3.241 1.00 71.75 84 HIS A C 1
ATOM 659 O O . HIS A 1 84 ? 16.919 5.256 3.554 1.00 71.75 84 HIS A O 1
ATOM 665 N N . LEU A 1 85 ? 18.359 4.620 1.967 1.00 78.50 85 LEU A N 1
ATOM 666 C CA . LEU A 1 85 ? 17.550 5.104 0.849 1.00 78.50 85 LEU A CA 1
ATOM 667 C C . LEU A 1 85 ? 16.228 4.331 0.723 1.00 78.50 85 LEU A C 1
ATOM 669 O O . LEU A 1 85 ? 15.200 4.912 0.375 1.00 78.50 85 LEU A O 1
ATOM 673 N N . LEU A 1 86 ? 16.232 3.033 1.047 1.00 81.06 86 LEU A N 1
ATOM 674 C CA . LEU A 1 86 ? 15.008 2.234 1.116 1.00 81.06 86 LEU A CA 1
ATOM 675 C C . LEU A 1 86 ? 14.087 2.724 2.245 1.00 81.06 86 LEU A C 1
ATOM 677 O O . LEU A 1 86 ? 12.882 2.858 2.037 1.00 81.06 86 LEU A O 1
ATOM 681 N N . LYS A 1 87 ? 14.644 3.036 3.422 1.00 83.56 87 LYS A N 1
ATOM 682 C CA . LYS A 1 87 ? 13.887 3.613 4.544 1.00 83.56 87 LYS A CA 1
ATOM 683 C C . LYS A 1 87 ? 13.288 4.968 4.185 1.00 83.56 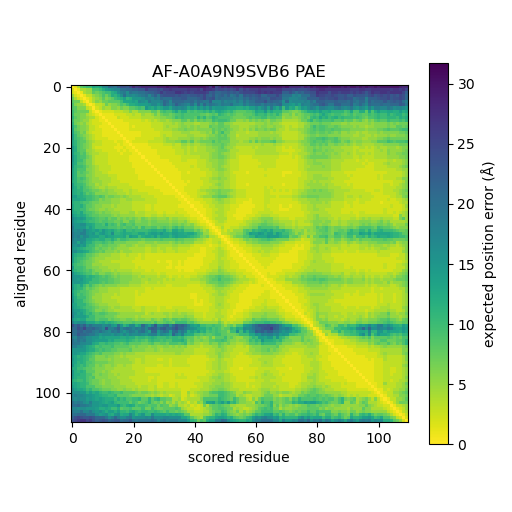87 LYS A C 1
ATOM 685 O O . LYS A 1 87 ? 12.094 5.157 4.398 1.00 83.5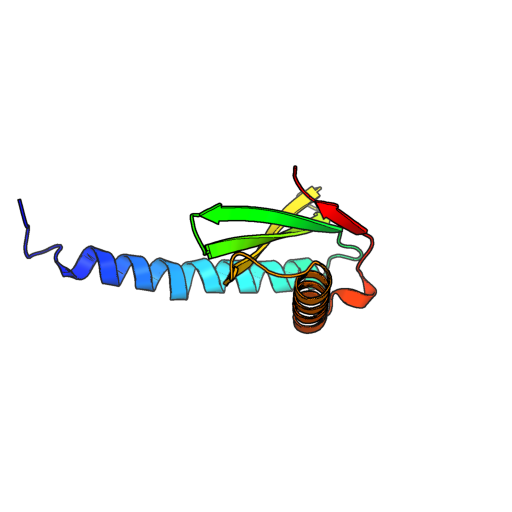6 87 LYS A O 1
ATOM 690 N N . ASP A 1 88 ? 14.073 5.871 3.601 1.00 87.38 88 ASP A N 1
ATOM 691 C CA . ASP A 1 88 ? 13.585 7.184 3.164 1.00 87.38 88 ASP A CA 1
ATOM 692 C C . ASP A 1 88 ? 12.445 7.034 2.157 1.00 87.38 88 ASP A C 1
ATOM 694 O O . ASP A 1 88 ? 11.414 7.699 2.256 1.00 87.38 88 ASP A O 1
ATOM 698 N N . TYR A 1 89 ? 12.603 6.114 1.204 1.00 87.75 89 TYR A N 1
ATOM 699 C CA . TYR A 1 89 ? 11.564 5.795 0.238 1.00 87.75 89 TYR A CA 1
ATOM 700 C C . TYR A 1 89 ? 10.275 5.317 0.917 1.00 87.75 89 TYR A C 1
ATOM 702 O O . TYR A 1 89 ? 9.203 5.844 0.618 1.00 87.75 89 TYR A O 1
ATOM 710 N N . VAL A 1 90 ? 10.368 4.378 1.862 1.00 89.19 90 VAL A N 1
ATOM 711 C CA . VAL A 1 90 ? 9.206 3.869 2.607 1.00 89.19 90 VAL A CA 1
ATOM 712 C C . VAL A 1 90 ? 8.532 4.995 3.389 1.00 89.19 90 VAL A C 1
ATOM 714 O O . VAL A 1 90 ? 7.322 5.171 3.276 1.00 89.19 90 VAL A O 1
ATOM 717 N N . VAL A 1 91 ? 9.294 5.805 4.129 1.00 90.19 91 VAL A N 1
ATOM 718 C CA . VAL A 1 91 ? 8.759 6.943 4.896 1.00 90.19 91 VAL A CA 1
ATOM 719 C C . VAL A 1 91 ? 8.043 7.936 3.980 1.00 90.19 91 VAL A C 1
ATOM 721 O O . VAL A 1 91 ? 6.952 8.399 4.311 1.00 90.19 91 VAL A O 1
ATOM 724 N N . ASN A 1 92 ? 8.604 8.224 2.805 1.00 91.88 92 ASN A N 1
ATOM 725 C CA . ASN A 1 92 ? 7.977 9.102 1.820 1.00 91.88 92 ASN A CA 1
ATOM 726 C C . ASN A 1 92 ? 6.647 8.538 1.304 1.00 91.88 92 ASN A C 1
ATOM 728 O O . ASN A 1 92 ? 5.670 9.281 1.210 1.00 91.88 92 ASN A O 1
ATOM 732 N N . VAL A 1 93 ? 6.580 7.233 1.023 1.00 92.19 93 VAL A N 1
ATOM 733 C CA . VAL A 1 93 ? 5.332 6.559 0.621 1.00 92.19 93 VAL A CA 1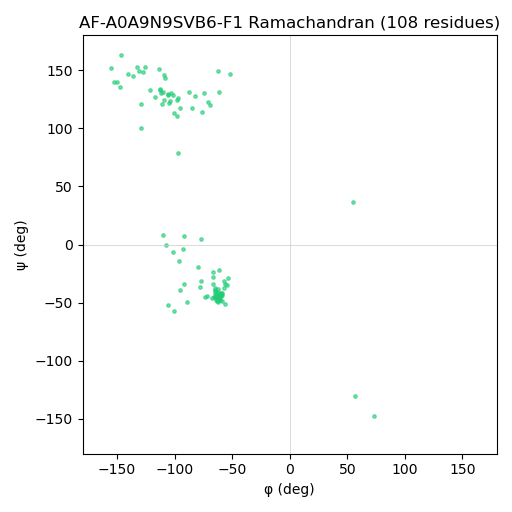
ATOM 734 C C . VAL A 1 93 ? 4.294 6.631 1.745 1.00 92.19 93 VAL A C 1
ATOM 736 O O . VAL A 1 93 ? 3.147 7.002 1.504 1.00 92.19 93 VAL A O 1
ATOM 739 N N . LEU A 1 94 ? 4.681 6.352 2.992 1.00 92.56 94 LEU A N 1
ATOM 740 C CA . LEU A 1 94 ? 3.755 6.417 4.127 1.00 92.56 94 LEU A CA 1
ATOM 741 C C . LEU A 1 94 ? 3.244 7.834 4.391 1.00 92.56 94 LEU A C 1
ATOM 743 O O . LEU A 1 94 ? 2.067 8.003 4.705 1.00 92.56 94 LEU A O 1
ATOM 747 N N . ASN A 1 95 ? 4.094 8.847 4.231 1.00 93.44 95 ASN A N 1
ATOM 748 C CA . ASN A 1 95 ? 3.687 10.247 4.297 1.00 93.44 95 ASN A CA 1
ATOM 749 C C . ASN A 1 95 ? 2.691 10.601 3.194 1.00 93.44 95 ASN A C 1
ATOM 751 O O . ASN A 1 95 ? 1.656 11.197 3.481 1.00 93.44 95 ASN A O 1
ATOM 755 N N . HIS A 1 96 ? 2.968 10.194 1.953 1.00 92.44 96 HIS A N 1
ATOM 756 C CA . HIS A 1 96 ? 2.094 10.461 0.811 1.00 92.44 96 HIS A CA 1
ATOM 757 C C . HIS A 1 96 ? 0.672 9.918 1.023 1.00 92.44 96 HIS A C 1
ATOM 759 O O . HIS A 1 96 ? -0.302 10.587 0.686 1.00 92.44 96 HIS A O 1
ATOM 765 N N . HIS A 1 97 ? 0.547 8.749 1.658 1.00 91.06 97 HIS A N 1
ATOM 766 C CA . HIS A 1 97 ? -0.743 8.129 1.973 1.00 91.06 97 HIS A CA 1
ATOM 767 C C . HIS A 1 97 ? -1.309 8.495 3.359 1.00 91.06 97 HIS A C 1
ATOM 769 O O . HIS A 1 97 ? -2.321 7.929 3.771 1.00 91.06 97 HIS A O 1
ATOM 775 N N . ASN A 1 98 ? -0.699 9.438 4.090 1.00 92.12 98 ASN A N 1
ATOM 776 C CA . ASN A 1 98 ? -1.096 9.833 5.451 1.00 92.12 98 ASN A CA 1
ATOM 777 C C . ASN A 1 98 ? -1.150 8.661 6.455 1.00 92.12 98 ASN A C 1
ATOM 779 O O . ASN A 1 98 ? -2.012 8.609 7.335 1.00 92.12 98 ASN A O 1
ATOM 783 N N . LEU A 1 99 ? -0.229 7.702 6.328 1.00 92.88 99 LEU A N 1
ATOM 784 C CA . LEU A 1 99 ? -0.215 6.472 7.125 1.00 92.88 99 LEU A CA 1
ATOM 785 C C . LEU A 1 99 ? 0.697 6.528 8.351 1.00 92.88 99 LEU A C 1
ATOM 787 O O . LEU A 1 99 ? 0.540 5.684 9.227 1.00 92.88 99 LEU A O 1
ATOM 791 N N . LEU A 1 100 ? 1.605 7.506 8.467 1.00 89.50 100 LEU A N 1
ATOM 792 C CA . LEU A 1 100 ? 2.575 7.550 9.575 1.00 89.50 100 LEU A CA 1
ATOM 793 C C . LEU A 1 100 ? 1.932 7.501 10.969 1.00 89.50 100 LEU A C 1
ATOM 795 O O . LEU A 1 100 ? 2.489 6.890 11.871 1.00 89.50 100 LEU A O 1
ATOM 799 N N . GLN A 1 101 ? 0.759 8.112 11.150 1.00 89.44 101 GLN A N 1
ATOM 800 C CA . GLN A 1 101 ? 0.071 8.140 12.449 1.00 89.44 101 GLN A CA 1
ATOM 801 C C . GLN A 1 101 ? -0.685 6.841 12.768 1.00 89.44 101 GLN A C 1
ATOM 803 O O . GLN A 1 101 ? -1.018 6.591 13.922 1.00 89.44 101 GLN A O 1
ATOM 808 N N . LYS A 1 102 ? -0.974 6.027 11.748 1.00 90.06 102 LYS A N 1
ATOM 809 C CA . LYS A 1 102 ? -1.701 4.749 11.854 1.00 90.06 102 LYS A CA 1
ATOM 810 C C . LYS A 1 102 ? -0.762 3.543 11.819 1.00 90.06 102 LYS A C 1
ATOM 812 O O . LYS A 1 102 ? -1.194 2.397 11.934 1.00 90.06 102 LYS A O 1
ATOM 817 N N . PHE A 1 103 ? 0.510 3.801 11.562 1.00 86.94 103 PHE A N 1
ATOM 818 C CA . PHE A 1 103 ? 1.521 2.801 11.305 1.00 86.94 103 PHE A CA 1
ATOM 819 C C . PHE A 1 103 ? 1.926 2.080 12.593 1.00 86.94 103 PHE A C 1
ATOM 821 O O . PHE A 1 103 ? 2.238 2.726 13.591 1.00 86.94 103 PHE A O 1
ATOM 828 N N . ILE A 1 104 ? 1.941 0.745 12.551 1.00 83.75 104 ILE A N 1
ATOM 829 C CA . ILE A 1 104 ? 2.382 -0.087 13.679 1.00 83.75 104 ILE A CA 1
ATOM 830 C C . ILE A 1 104 ? 3.761 -0.697 13.417 1.00 83.75 104 ILE A C 1
ATOM 832 O O . ILE A 1 104 ? 4.646 -0.593 14.263 1.00 83.75 104 ILE A O 1
ATOM 836 N N . GLU A 1 105 ? 3.951 -1.355 12.271 1.00 87.69 105 GLU A N 1
ATOM 837 C CA . GLU A 1 105 ? 5.149 -2.165 12.018 1.00 87.69 105 GLU A CA 1
ATOM 838 C C . GLU A 1 105 ? 5.471 -2.338 10.526 1.00 87.69 105 GLU A C 1
ATOM 840 O O . GLU A 1 105 ? 4.577 -2.336 9.672 1.00 87.69 105 GLU A O 1
ATOM 845 N N . ILE A 1 106 ? 6.765 -2.521 10.233 1.00 84.12 106 ILE A N 1
ATOM 846 C CA . ILE A 1 106 ? 7.289 -2.984 8.941 1.00 84.12 106 ILE A CA 1
ATOM 847 C C . ILE A 1 106 ? 7.900 -4.365 9.151 1.00 84.12 106 ILE A C 1
ATOM 849 O O . ILE A 1 106 ? 8.714 -4.543 10.057 1.00 84.12 106 ILE A O 1
ATOM 853 N N . TYR A 1 107 ? 7.590 -5.303 8.263 1.00 84.12 107 TYR A N 1
ATOM 854 C CA . TYR A 1 107 ? 8.330 -6.558 8.148 1.00 84.12 107 TYR A CA 1
ATOM 855 C C . TYR A 1 107 ? 8.713 -6.838 6.695 1.00 84.12 107 TYR A C 1
ATOM 857 O O . TYR A 1 107 ? 8.022 -6.436 5.757 1.00 84.12 107 TYR A O 1
ATOM 865 N N . SER A 1 108 ? 9.841 -7.526 6.520 1.00 78.88 108 SER A N 1
ATOM 866 C CA . SER A 1 108 ? 10.292 -8.012 5.217 1.00 78.88 108 SER A CA 1
ATOM 867 C C . SER A 1 108 ? 9.682 -9.385 4.959 1.00 78.88 108 SER A C 1
ATOM 869 O O . SER A 1 108 ? 9.750 -10.251 5.834 1.00 78.88 108 SER A O 1
ATOM 871 N N . ALA A 1 109 ? 9.102 -9.596 3.780 1.00 66.62 109 ALA A N 1
ATOM 872 C CA . ALA A 1 109 ? 8.864 -10.947 3.287 1.00 66.62 109 ALA A CA 1
ATOM 873 C C . ALA A 1 109 ? 10.222 -11.487 2.804 1.00 66.62 109 ALA A C 1
ATOM 875 O O . ALA A 1 109 ? 10.829 -10.888 1.922 1.00 66.62 109 ALA A O 1
ATOM 876 N N . ASN A 1 110 ? 10.751 -12.515 3.471 1.00 52.41 110 ASN A N 1
ATOM 877 C CA . ASN A 1 110 ? 11.963 -13.227 3.046 1.00 52.41 110 ASN A CA 1
ATOM 878 C C . ASN A 1 110 ? 11.587 -14.422 2.174 1.00 52.41 110 ASN A C 1
ATOM 880 O O . ASN A 1 110 ? 10.578 -15.080 2.524 1.00 52.41 110 ASN A O 1
#

Solvent-accessible surface area (backbone atoms only — not comparable to full-atom values): 6316 Å² total; per-residue (Å²): 138,86,59,76,94,51,68,58,46,63,62,52,51,51,47,45,46,58,64,49,52,46,47,50,51,49,55,51,48,54,56,51,58,70,71,30,75,45,35,35,37,39,41,38,72,49,77,59,83,68,36,22,38,39,38,35,31,40,33,36,62,39,96,89,76,39,78,43,78,44,84,70,46,78,46,84,38,66,50,88,62,54,73,66,60,54,48,53,50,51,52,52,53,32,54,75,70,69,34,68,89,30,54,76,50,78,47,71,65,126

Radius of gyration: 17.08 Å; Cα contacts (8 Å, |Δi|>4): 135; chains: 1; bounding box: 39×25×52 Å